Protein AF-A0A1M7PCB3-F1 (afdb_monomer_lite)

pLDDT: mean 77.17, std 15.37, range [37.22, 93.5]

Organism: NCBI:txid1190415

Sequence (161 aa):
MRALRVHEIAFDVKDTSDHDVLEWKLKLPKNIQDEDAQRIGYVFVSLEDGTAELYKVNEWNRKLITDEYPERSEWTLEMGSSRGLNKEAASSLIDTYVAGTDLDDTRQKRFELALENGRKAPDRFNEAGLKNHSMSFKEAKAAVANFYSVNAEQIQIRITG

Radius of gyration: 21.27 Å; chains: 1; bounding box: 47×41×60 Å

Secondary structure (DSSP, 8-state):
-PPPEEEEEE--TT--SS---TTSEEEPPTT--HHHHTTEEEEEEE-TTS-EEEEEEEEEEEEEE-SSSS-EEEEEEEEEEEEEE-HHHHHHHHTT--TTPPPPHHHHHHHHHHHTTSEEPP----HHHHHHS---HHHHHHHHHHHHTS-GGG-------

Structure (mmCIF, N/CA/C/O backbone):
data_AF-A0A1M7PCB3-F1
#
_entry.id   AF-A0A1M7PCB3-F1
#
loop_
_atom_site.group_PDB
_atom_site.id
_atom_site.type_symbol
_atom_site.label_atom_id
_atom_site.label_alt_id
_atom_site.label_comp_id
_atom_site.label_asym_id
_atom_site.label_entity_id
_atom_site.label_seq_id
_atom_site.pdbx_PDB_ins_code
_atom_site.Cartn_x
_atom_site.Cartn_y
_atom_site.Cartn_z
_atom_site.occupancy
_atom_site.B_iso_or_equiv
_atom_site.auth_seq_id
_atom_site.auth_comp_id
_atom_site.auth_asym_id
_atom_site.auth_atom_id
_atom_site.pdbx_PDB_model_num
ATOM 1 N N . MET A 1 1 ? -2.034 -16.925 6.194 1.00 52.09 1 MET A N 1
ATOM 2 C CA . MET A 1 1 ? -1.734 -15.549 5.741 1.00 52.09 1 MET A CA 1
ATOM 3 C C . MET A 1 1 ? -2.988 -14.986 5.100 1.00 52.09 1 MET A C 1
ATOM 5 O O . MET A 1 1 ? -3.696 -15.750 4.457 1.00 52.09 1 MET A O 1
ATOM 9 N N . ARG A 1 2 ? -3.301 -13.705 5.321 1.00 65.25 2 ARG A N 1
ATOM 10 C CA . ARG A 1 2 ? -4.387 -13.016 4.607 1.00 65.25 2 ARG A CA 1
ATOM 11 C C . ARG A 1 2 ? -3.891 -12.706 3.193 1.00 65.25 2 ARG A C 1
ATOM 13 O O . ARG A 1 2 ? -2.760 -12.251 3.059 1.00 65.25 2 ARG A O 1
ATOM 20 N N . ALA A 1 3 ? -4.702 -12.973 2.177 1.00 83.75 3 ALA A N 1
ATOM 21 C CA . ALA A 1 3 ? -4.354 -12.657 0.798 1.00 83.75 3 ALA A CA 1
ATOM 22 C C . ALA A 1 3 ? -4.335 -11.126 0.617 1.00 83.75 3 ALA A C 1
ATOM 24 O O . ALA A 1 3 ? -5.313 -10.456 0.962 1.00 83.75 3 ALA A O 1
ATOM 25 N N . LEU A 1 4 ? -3.195 -10.580 0.183 1.00 87.62 4 LEU A N 1
ATOM 26 C CA . LEU A 1 4 ? -2.969 -9.136 0.049 1.00 87.62 4 LEU A CA 1
ATOM 27 C C . LEU A 1 4 ? -3.182 -8.676 -1.390 1.00 87.62 4 LEU A C 1
ATOM 29 O O . LEU A 1 4 ? -3.016 -9.458 -2.311 1.00 87.62 4 LEU A O 1
ATOM 33 N N . ARG A 1 5 ? -3.480 -7.396 -1.590 1.00 90.12 5 ARG A N 1
ATOM 34 C CA . ARG A 1 5 ? -3.681 -6.754 -2.894 1.00 90.12 5 ARG A CA 1
ATOM 35 C C . ARG A 1 5 ? -2.820 -5.510 -3.038 1.00 90.12 5 ARG A C 1
ATOM 37 O O . ARG A 1 5 ? -2.359 -4.938 -2.046 1.00 90.12 5 ARG A O 1
ATOM 44 N N . VAL A 1 6 ? -2.671 -5.076 -4.283 1.00 84.25 6 VAL A N 1
ATOM 45 C CA . VAL A 1 6 ? -2.083 -3.785 -4.649 1.00 84.25 6 VAL A CA 1
ATOM 46 C C . VAL A 1 6 ? -3.201 -2.835 -5.056 1.00 84.25 6 VAL A C 1
ATOM 48 O O . VAL A 1 6 ? -4.032 -3.172 -5.904 1.00 84.25 6 VAL A O 1
ATOM 51 N N . HIS A 1 7 ? -3.223 -1.652 -4.458 1.00 84.81 7 HIS A N 1
ATOM 52 C CA . HIS A 1 7 ? -4.034 -0.544 -4.941 1.00 84.81 7 HIS A CA 1
ATOM 53 C C . HIS A 1 7 ? -3.197 0.299 -5.898 1.00 84.81 7 HIS A C 1
ATOM 55 O O . HIS A 1 7 ? -2.150 0.812 -5.508 1.00 84.81 7 HIS A O 1
ATOM 61 N N . GLU A 1 8 ? -3.635 0.395 -7.147 1.00 82.06 8 GLU A N 1
ATOM 62 C CA . GLU A 1 8 ? -2.936 1.136 -8.192 1.00 82.06 8 GLU A CA 1
ATOM 63 C C . GLU A 1 8 ? -3.574 2.514 -8.368 1.00 82.06 8 GLU A C 1
ATOM 65 O O . GLU A 1 8 ? -4.791 2.623 -8.526 1.00 82.06 8 GLU A O 1
ATOM 70 N N . ILE A 1 9 ? -2.745 3.554 -8.323 1.00 78.19 9 ILE A N 1
ATOM 71 C CA . ILE A 1 9 ? -3.115 4.934 -8.625 1.00 78.19 9 ILE A CA 1
ATOM 72 C C . ILE A 1 9 ? -2.330 5.323 -9.871 1.00 78.19 9 ILE A C 1
ATOM 74 O O . ILE A 1 9 ? -1.106 5.448 -9.829 1.00 78.19 9 ILE A O 1
ATOM 78 N N . ALA A 1 10 ? -3.040 5.509 -10.977 1.00 70.62 10 ALA A N 1
ATOM 79 C CA . ALA A 1 10 ? -2.482 6.061 -12.199 1.00 70.62 10 ALA A CA 1
ATOM 80 C C . ALA A 1 10 ? -2.903 7.529 -12.296 1.00 70.62 10 ALA A C 1
ATOM 82 O O . ALA A 1 10 ? -4.097 7.828 -12.348 1.00 70.62 10 ALA A O 1
ATOM 83 N N . PHE A 1 11 ? -1.931 8.441 -12.301 1.00 61.34 11 PHE A N 1
ATOM 84 C CA . PHE A 1 11 ? -2.209 9.840 -12.603 1.00 61.34 11 PHE A CA 1
ATOM 85 C C . PHE A 1 11 ? -2.366 9.997 -14.116 1.00 61.34 11 PHE A C 1
ATOM 87 O O . PHE A 1 11 ? -1.411 9.819 -14.866 1.00 61.34 11 PHE A O 1
ATOM 94 N N . ASP A 1 12 ? -3.582 10.325 -14.545 1.00 45.16 12 ASP A N 1
ATOM 95 C CA . ASP A 1 12 ? -3.874 10.837 -15.883 1.00 45.16 12 ASP A CA 1
ATOM 96 C C . ASP A 1 12 ? -4.243 12.325 -15.725 1.00 45.16 12 ASP A C 1
ATOM 98 O O . ASP A 1 12 ? -4.866 12.689 -14.725 1.00 45.16 12 ASP A O 1
ATOM 102 N N . VAL A 1 13 ? -3.846 13.190 -16.670 1.00 43.12 13 VAL A N 1
ATOM 103 C CA . VAL A 1 13 ? -3.725 14.679 -16.597 1.00 43.12 13 VAL A CA 1
ATOM 104 C C . VAL A 1 13 ? -4.983 15.458 -16.120 1.00 43.12 13 VAL A C 1
ATOM 106 O O . VAL A 1 13 ? -4.998 16.688 -16.112 1.00 43.12 13 VAL A O 1
ATOM 109 N N . LYS A 1 14 ? -6.080 14.810 -15.715 1.00 37.94 14 LYS A N 1
ATOM 110 C CA . LYS A 1 14 ? -7.364 15.458 -15.403 1.00 37.94 14 LYS A CA 1
ATOM 111 C C . LYS A 1 14 ? -7.930 15.290 -13.997 1.00 37.94 14 LYS A C 1
ATOM 113 O O . LYS A 1 14 ? -8.962 15.906 -13.750 1.00 37.94 14 LYS A O 1
ATOM 118 N N . ASP A 1 15 ? -7.297 14.555 -13.088 1.00 39.22 15 ASP A N 1
ATOM 119 C CA . ASP A 1 15 ? -7.882 14.361 -11.752 1.00 39.22 15 ASP A CA 1
ATOM 120 C C . ASP A 1 15 ? -6.821 14.375 -10.643 1.00 39.22 15 ASP A C 1
ATOM 122 O O . ASP A 1 15 ? -6.452 13.362 -10.057 1.00 39.22 15 ASP A O 1
ATOM 126 N N . THR A 1 16 ? -6.268 15.559 -10.377 1.00 38.81 16 THR A N 1
ATOM 127 C CA . THR A 1 16 ? -5.288 15.775 -9.301 1.00 38.81 16 THR A CA 1
ATOM 128 C C . THR A 1 16 ? -5.931 16.096 -7.949 1.00 38.81 16 THR A C 1
ATOM 130 O O . THR A 1 16 ? -5.212 16.421 -7.011 1.00 38.81 16 THR A O 1
ATOM 133 N N . SER A 1 17 ? -7.262 16.034 -7.806 1.00 40.31 17 SER A N 1
ATOM 134 C CA . SER A 1 17 ? -7.931 16.657 -6.653 1.00 40.31 17 SER A CA 1
ATOM 135 C C . SER A 1 17 ? -8.193 15.798 -5.411 1.00 40.31 17 SER A C 1
ATOM 137 O O . SER A 1 17 ? -8.680 16.373 -4.449 1.00 40.31 17 SER A O 1
ATOM 139 N N . ASP A 1 18 ? -7.857 14.503 -5.345 1.00 44.22 18 ASP A N 1
ATOM 140 C CA . ASP A 1 18 ? -8.111 13.717 -4.108 1.00 44.22 18 ASP A CA 1
ATOM 141 C C . ASP A 1 18 ? -7.071 12.619 -3.771 1.00 44.22 18 ASP A C 1
ATOM 143 O O . ASP A 1 18 ? -7.229 11.892 -2.786 1.00 44.22 18 ASP A O 1
ATOM 147 N N . HIS A 1 19 ? -5.980 12.491 -4.535 1.00 48.72 19 HIS A N 1
ATOM 148 C CA . HIS A 1 19 ? -4.940 11.466 -4.319 1.00 48.72 19 HIS A CA 1
ATOM 149 C C . HIS A 1 19 ? -3.622 12.054 -3.830 1.00 48.72 19 HIS A C 1
ATOM 151 O O . HIS A 1 19 ? -2.538 11.693 -4.284 1.00 48.72 19 HIS A O 1
ATOM 157 N N . ASP A 1 20 ? -3.717 12.959 -2.867 1.00 51.44 20 ASP A N 1
ATOM 158 C CA . ASP A 1 20 ? -2.548 13.422 -2.148 1.00 51.44 20 ASP A CA 1
ATOM 159 C C . ASP A 1 20 ? -2.096 12.323 -1.176 1.00 51.44 20 ASP A C 1
ATOM 161 O O . ASP A 1 20 ? -2.677 12.139 -0.104 1.00 51.44 20 ASP A O 1
ATOM 165 N N . VAL A 1 21 ? -1.003 11.623 -1.508 1.00 56.25 21 VAL A N 1
ATOM 166 C CA . VAL A 1 21 ? -0.169 10.909 -0.516 1.00 56.25 21 VAL A CA 1
ATOM 167 C C . VAL A 1 21 ? 0.614 11.952 0.296 1.00 56.25 21 VAL A C 1
ATOM 169 O O . VAL A 1 21 ? 1.834 11.906 0.450 1.00 56.25 21 VAL A O 1
ATOM 172 N N . LEU A 1 22 ? -0.094 12.968 0.786 1.00 55.97 22 LEU A N 1
ATOM 173 C CA . LEU A 1 22 ? 0.432 13.940 1.718 1.00 55.97 22 LEU A CA 1
ATOM 174 C C . LEU A 1 22 ? 0.531 13.225 3.063 1.00 55.97 22 LEU A C 1
ATOM 176 O O . LEU A 1 22 ? -0.439 12.685 3.589 1.00 55.97 22 LEU A O 1
ATOM 180 N N . GLU A 1 23 ? 1.745 13.193 3.607 1.00 67.75 23 GLU A N 1
ATOM 181 C CA . GLU A 1 23 ? 2.017 12.673 4.945 1.00 67.75 23 GLU A CA 1
ATOM 182 C C . GLU A 1 23 ? 1.761 11.165 5.120 1.00 67.75 23 GLU A C 1
ATOM 184 O O . GLU A 1 23 ? 1.095 10.769 6.071 1.00 67.75 23 GLU A O 1
ATOM 189 N N . TRP A 1 24 ? 2.309 10.280 4.279 1.00 82.19 24 TRP A N 1
ATOM 190 C CA . TRP A 1 24 ? 2.281 8.820 4.544 1.00 82.19 24 TRP A CA 1
ATOM 191 C C . TRP A 1 24 ? 0.873 8.260 4.813 1.00 82.19 24 TRP A C 1
ATOM 193 O O . TRP A 1 24 ? 0.704 7.275 5.535 1.00 82.19 24 TRP A O 1
ATOM 203 N N . LYS A 1 25 ? -0.148 8.930 4.286 1.00 85.81 25 LYS A N 1
ATOM 204 C CA . LYS A 1 25 ? -1.555 8.590 4.428 1.00 85.81 25 LYS A CA 1
ATOM 205 C C . LYS A 1 25 ? -2.184 8.667 3.051 1.00 85.81 25 LYS A C 1
ATOM 207 O O . LYS A 1 25 ? -1.864 9.559 2.277 1.00 85.81 25 LYS A O 1
ATOM 212 N N . LEU A 1 26 ? -3.071 7.729 2.759 1.00 85.56 26 LEU A N 1
ATOM 213 C CA . LEU A 1 26 ? -3.850 7.732 1.531 1.00 85.56 26 LEU A CA 1
ATOM 214 C C . LEU A 1 26 ? -5.313 7.513 1.878 1.00 85.56 26 LEU A C 1
ATOM 216 O O . LEU A 1 26 ? -5.672 6.476 2.438 1.00 85.56 26 LEU A O 1
ATOM 220 N N . LYS A 1 27 ? -6.162 8.470 1.510 1.00 85.62 27 LYS A N 1
ATOM 221 C CA . LYS A 1 27 ? -7.608 8.288 1.562 1.00 85.62 27 LYS A CA 1
ATOM 222 C C . LYS A 1 27 ? -8.051 7.476 0.348 1.00 85.62 27 LYS A C 1
ATOM 224 O O . LYS A 1 27 ? -7.729 7.816 -0.786 1.00 85.62 27 LYS A O 1
ATOM 229 N N . LEU A 1 28 ? -8.778 6.393 0.592 1.00 83.94 28 LEU A N 1
ATOM 230 C CA . LEU A 1 28 ? -9.309 5.554 -0.472 1.00 83.94 28 LEU A CA 1
ATOM 231 C C . LEU A 1 28 ? -10.578 6.162 -1.091 1.00 83.94 28 LEU A C 1
ATOM 233 O O . LEU A 1 28 ? -11.359 6.809 -0.383 1.00 83.94 28 LEU A O 1
ATOM 237 N N . PRO A 1 29 ? -10.831 5.905 -2.388 1.00 80.12 29 PRO A N 1
ATOM 238 C CA . PRO A 1 29 ? -12.092 6.240 -3.037 1.00 80.12 29 PRO A CA 1
ATOM 239 C C . PRO A 1 29 ? -13.317 5.705 -2.284 1.00 80.12 29 PRO A C 1
ATOM 241 O O . PRO A 1 29 ? -13.319 4.588 -1.761 1.00 80.12 29 PRO A O 1
ATOM 244 N N . LYS A 1 30 ? -14.406 6.485 -2.290 1.00 73.38 30 LYS A N 1
ATOM 245 C CA . LYS A 1 30 ? -15.648 6.204 -1.538 1.00 73.38 30 LYS A CA 1
ATOM 246 C C . LYS A 1 30 ? -16.377 4.913 -1.950 1.00 73.38 30 LYS A C 1
ATOM 248 O O . LYS A 1 30 ? -17.318 4.511 -1.275 1.00 73.38 30 LYS A O 1
ATOM 253 N N . ASN A 1 31 ? -16.006 4.302 -3.071 1.00 75.56 31 ASN A N 1
ATOM 254 C CA . ASN A 1 31 ? -16.640 3.104 -3.625 1.00 75.56 31 ASN A CA 1
ATOM 255 C C . ASN A 1 31 ? -15.921 1.793 -3.262 1.00 75.56 31 ASN A C 1
ATOM 257 O O . ASN A 1 31 ? -16.412 0.727 -3.635 1.00 75.56 31 ASN A O 1
ATOM 261 N N . ILE A 1 32 ? -14.784 1.845 -2.560 1.00 77.44 32 ILE A N 1
ATOM 262 C CA . ILE A 1 32 ? -14.073 0.633 -2.139 1.00 77.44 32 ILE A CA 1
ATOM 263 C C . ILE A 1 32 ? -14.840 -0.055 -1.003 1.00 77.44 32 ILE A C 1
ATOM 265 O O . ILE A 1 32 ? -15.197 0.570 -0.005 1.00 77.44 32 ILE A O 1
ATOM 269 N N . GLN A 1 33 ? -15.080 -1.359 -1.159 1.00 76.94 33 GLN A N 1
ATOM 270 C CA . GLN A 1 33 ? -15.736 -2.192 -0.151 1.00 76.94 33 GLN A CA 1
ATOM 271 C C . GLN A 1 33 ? -14.817 -2.434 1.054 1.00 76.94 33 GLN A C 1
ATOM 273 O O . GLN A 1 33 ? -13.600 -2.544 0.901 1.00 76.94 33 GLN A O 1
ATOM 278 N N . ASP A 1 34 ? -15.395 -2.597 2.247 1.00 78.00 34 ASP A N 1
ATOM 279 C CA . ASP A 1 34 ? -14.639 -2.798 3.495 1.00 78.00 34 ASP A CA 1
ATOM 280 C C . ASP A 1 34 ? -13.656 -3.979 3.418 1.00 78.00 34 ASP A C 1
ATOM 282 O O . ASP A 1 34 ? -12.509 -3.877 3.861 1.00 78.00 34 ASP A O 1
ATOM 286 N N . GLU A 1 35 ? -14.085 -5.106 2.840 1.00 79.62 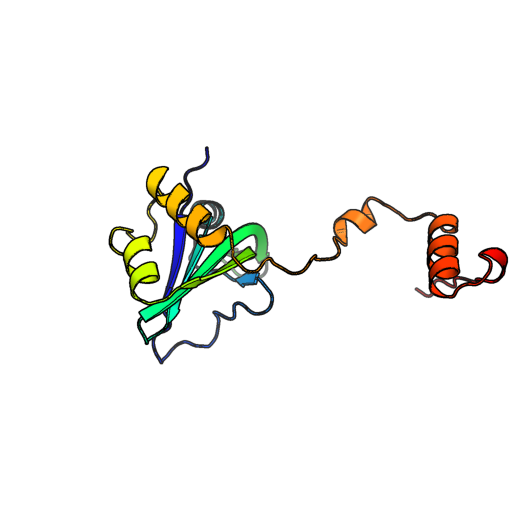35 GLU A N 1
ATOM 287 C CA . GLU A 1 35 ? -13.218 -6.277 2.679 1.00 79.62 35 GLU A CA 1
ATOM 288 C C . GLU A 1 35 ? -12.052 -6.020 1.730 1.00 79.62 35 GLU A C 1
ATOM 290 O O . GLU A 1 35 ? -10.950 -6.512 1.977 1.00 79.62 35 GLU A O 1
ATOM 295 N N . ASP A 1 36 ? -12.290 -5.265 0.660 1.00 82.88 36 ASP A N 1
ATOM 296 C CA . ASP A 1 36 ? -11.276 -4.952 -0.337 1.00 82.88 36 ASP A CA 1
ATOM 297 C C . ASP A 1 36 ? -10.253 -3.975 0.241 1.00 82.88 36 ASP A C 1
ATOM 299 O O . ASP A 1 36 ? -9.052 -4.216 0.118 1.00 82.88 36 ASP A O 1
ATOM 303 N N . ALA A 1 37 ? -10.713 -2.941 0.955 1.00 83.31 37 ALA A N 1
ATOM 304 C CA . ALA A 1 37 ? -9.856 -1.955 1.610 1.00 83.31 37 ALA A CA 1
ATOM 305 C C . ALA A 1 37 ? -8.829 -2.624 2.534 1.00 83.31 37 ALA A C 1
ATOM 307 O O . ALA A 1 37 ? -7.633 -2.351 2.457 1.00 83.31 37 ALA A O 1
ATOM 308 N N . GLN A 1 38 ? -9.284 -3.564 3.364 1.00 86.25 38 GLN A N 1
ATOM 309 C CA . GLN A 1 38 ? -8.432 -4.271 4.319 1.00 86.25 38 GLN A CA 1
ATOM 310 C C . GLN A 1 38 ? -7.501 -5.323 3.694 1.00 86.25 38 GLN A C 1
ATOM 312 O O . GLN A 1 38 ? -6.650 -5.884 4.388 1.00 86.25 38 GLN A O 1
ATOM 317 N N . ARG A 1 39 ? -7.687 -5.663 2.414 1.00 88.50 39 ARG A N 1
ATOM 318 C CA . ARG A 1 39 ? -6.766 -6.542 1.680 1.00 88.50 39 ARG A CA 1
ATOM 319 C C . ARG A 1 39 ? -5.650 -5.752 1.008 1.00 88.50 39 ARG A C 1
ATOM 321 O O . ARG A 1 39 ? -4.650 -6.356 0.641 1.00 88.50 39 ARG A O 1
ATOM 328 N N . ILE A 1 40 ? -5.773 -4.433 0.860 1.00 90.19 40 ILE A N 1
ATOM 329 C CA . ILE A 1 40 ? -4.721 -3.601 0.267 1.00 90.19 40 ILE A CA 1
ATOM 330 C C . ILE A 1 40 ? -3.509 -3.592 1.202 1.00 90.19 40 ILE A C 1
ATOM 332 O O . ILE A 1 40 ? -3.550 -2.989 2.270 1.00 90.19 40 ILE A O 1
ATOM 336 N N . GLY A 1 41 ? -2.440 -4.277 0.792 1.00 92.00 41 GLY A N 1
ATOM 337 C CA . GLY A 1 41 ? -1.163 -4.330 1.510 1.00 92.00 41 GLY A CA 1
ATOM 338 C C . GLY A 1 41 ? -0.090 -3.430 0.898 1.00 92.00 41 GLY A C 1
ATOM 339 O O . GLY A 1 41 ? 0.878 -3.076 1.568 1.00 92.00 41 GLY A O 1
ATOM 340 N N . TYR A 1 42 ? -0.271 -3.036 -0.363 1.00 93.00 42 TYR A N 1
ATOM 341 C CA . TYR A 1 42 ? 0.655 -2.172 -1.085 1.00 93.00 42 TYR A CA 1
ATOM 342 C C . TYR A 1 42 ? -0.113 -1.137 -1.900 1.00 93.00 42 TYR A C 1
ATOM 344 O O . TYR A 1 42 ? -1.198 -1.424 -2.409 1.00 93.00 42 TYR A O 1
ATOM 352 N N . VAL A 1 43 ? 0.472 0.046 -2.055 1.00 91.50 43 VAL A N 1
ATOM 353 C CA . VAL A 1 43 ? -0.012 1.073 -2.981 1.00 91.50 43 VAL A CA 1
ATOM 354 C C . VAL A 1 43 ? 1.051 1.298 -4.040 1.00 91.50 43 VAL A C 1
ATOM 356 O O . VAL A 1 43 ? 2.226 1.447 -3.716 1.00 91.50 43 VAL A O 1
ATOM 359 N N . PHE A 1 44 ? 0.642 1.298 -5.300 1.00 90.81 44 PHE A N 1
ATOM 360 C CA . PHE A 1 44 ? 1.512 1.517 -6.442 1.00 90.81 44 PHE A CA 1
ATOM 361 C C . PHE A 1 44 ? 1.052 2.770 -7.175 1.00 90.81 44 PHE A C 1
ATOM 363 O O . PHE A 1 44 ? -0.071 2.821 -7.667 1.00 90.81 44 PHE A O 1
ATOM 370 N N . VAL A 1 45 ? 1.899 3.790 -7.194 1.00 89.19 45 VAL A N 1
ATOM 371 C CA . VAL A 1 45 ? 1.592 5.095 -7.775 1.00 89.19 45 VAL A CA 1
ATOM 372 C C . VAL A 1 45 ? 2.396 5.250 -9.055 1.00 89.19 45 VAL A C 1
ATOM 374 O O . VAL A 1 45 ? 3.612 5.412 -8.992 1.00 89.19 45 VAL A O 1
ATOM 377 N N . SER A 1 46 ? 1.742 5.179 -10.207 1.00 87.50 46 SER A N 1
ATOM 378 C CA . SER A 1 46 ? 2.388 5.302 -11.515 1.00 87.50 46 SER A CA 1
ATOM 379 C C . SER A 1 46 ? 2.405 6.749 -11.998 1.00 87.50 46 SER A C 1
ATOM 381 O O . SER A 1 46 ? 1.394 7.449 -11.928 1.00 87.50 46 SER A O 1
ATOM 383 N N . LEU A 1 47 ? 3.557 7.176 -12.518 1.00 84.56 47 LEU A N 1
ATOM 384 C CA . LEU A 1 47 ? 3.774 8.479 -13.142 1.00 84.56 47 LEU A CA 1
ATOM 385 C C . LEU A 1 47 ? 3.772 8.352 -14.674 1.00 84.56 47 LEU A C 1
ATOM 387 O O . LEU A 1 47 ? 4.026 7.282 -15.228 1.00 84.56 47 LEU A O 1
ATOM 391 N N . 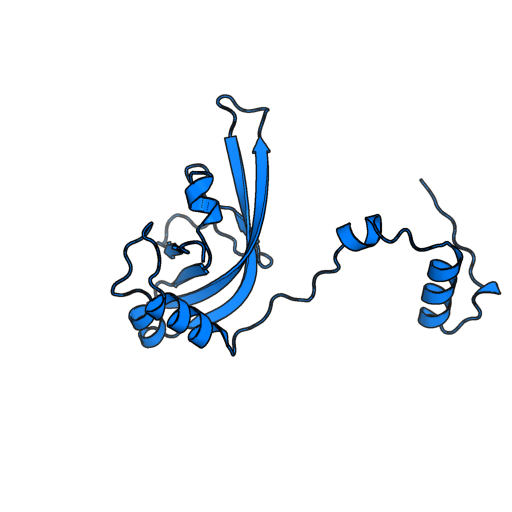GLU A 1 48 ? 3.515 9.460 -15.372 1.00 81.38 48 GLU A N 1
ATOM 392 C CA . GLU A 1 48 ? 3.386 9.493 -16.840 1.00 81.38 48 GLU A CA 1
ATOM 393 C C . GLU A 1 48 ? 4.650 9.062 -17.595 1.00 81.38 48 GLU A C 1
ATOM 395 O O . GLU A 1 48 ? 4.571 8.492 -18.684 1.00 81.38 48 GLU A O 1
ATOM 400 N N . ASP A 1 49 ? 5.833 9.297 -17.025 1.00 83.88 49 ASP A N 1
ATOM 401 C CA . ASP A 1 49 ? 7.110 8.880 -17.617 1.00 83.88 49 ASP A CA 1
ATOM 402 C C . ASP A 1 49 ? 7.361 7.359 -17.500 1.00 83.88 49 ASP A C 1
ATOM 404 O O . ASP A 1 49 ? 8.349 6.828 -18.022 1.00 83.88 49 ASP A O 1
ATOM 408 N N . GLY A 1 50 ? 6.434 6.643 -16.858 1.00 83.88 50 GLY A N 1
ATOM 409 C CA . GLY A 1 50 ? 6.487 5.214 -16.591 1.00 83.88 50 GLY A CA 1
ATOM 410 C C . GLY A 1 50 ? 7.264 4.854 -15.327 1.00 83.88 50 GLY A C 1
ATOM 411 O O . GLY A 1 50 ? 7.375 3.668 -15.021 1.00 83.88 50 GLY A O 1
ATOM 412 N N . THR A 1 51 ? 7.811 5.829 -14.596 1.00 88.81 51 THR A N 1
ATOM 413 C CA . THR A 1 51 ? 8.315 5.596 -13.239 1.00 88.81 51 THR A CA 1
ATOM 414 C C . THR A 1 51 ? 7.153 5.402 -12.269 1.00 88.81 51 THR A C 1
ATOM 416 O O . THR A 1 51 ? 5.990 5.656 -12.591 1.00 88.81 51 THR A O 1
ATOM 419 N N . ALA A 1 52 ? 7.448 4.889 -11.080 1.00 90.88 52 ALA A N 1
ATOM 420 C CA . ALA A 1 52 ? 6.421 4.666 -10.077 1.00 90.88 52 ALA A CA 1
ATOM 421 C C . ALA A 1 52 ? 6.961 4.848 -8.665 1.00 90.88 52 ALA A C 1
ATOM 423 O O . ALA A 1 52 ? 8.167 4.785 -8.429 1.00 90.88 52 ALA A O 1
ATOM 424 N N . GLU A 1 53 ? 6.062 4.998 -7.706 1.00 90.62 53 GLU A N 1
ATOM 425 C CA . GLU A 1 53 ? 6.377 4.871 -6.296 1.00 90.62 53 GLU A CA 1
ATOM 426 C C . GLU A 1 53 ? 5.574 3.733 -5.675 1.00 90.62 53 GLU A C 1
ATOM 428 O O . GLU A 1 53 ? 4.347 3.676 -5.757 1.00 90.62 53 GLU A O 1
ATOM 433 N N . LEU A 1 54 ? 6.293 2.800 -5.058 1.00 92.69 54 LEU A N 1
ATOM 434 C CA . LEU A 1 54 ? 5.709 1.689 -4.329 1.00 92.69 54 LEU A CA 1
ATOM 435 C C . LEU A 1 54 ? 5.686 2.021 -2.843 1.00 92.69 54 LEU A C 1
ATOM 437 O O . LEU A 1 54 ? 6.723 2.362 -2.282 1.00 92.69 54 LEU A O 1
ATOM 441 N N . TYR A 1 55 ? 4.541 1.823 -2.203 1.00 92.31 55 TYR A N 1
ATOM 442 C CA . TYR A 1 55 ? 4.342 1.984 -0.771 1.00 92.31 55 TYR A CA 1
ATOM 443 C C . TYR A 1 55 ? 3.870 0.681 -0.126 1.00 92.31 55 TYR A C 1
ATOM 445 O O . TYR A 1 55 ? 3.065 -0.057 -0.699 1.00 92.31 55 TYR A O 1
ATOM 453 N N . LYS A 1 56 ? 4.323 0.422 1.103 1.00 93.00 56 LYS A N 1
ATOM 454 C CA . LYS A 1 56 ? 3.776 -0.621 1.978 1.00 93.00 56 LYS A CA 1
ATOM 455 C C . LYS A 1 56 ? 2.743 -0.030 2.919 1.00 93.00 56 LYS A C 1
ATOM 457 O O . LYS A 1 56 ? 3.048 0.932 3.622 1.00 93.00 56 LYS A O 1
ATOM 462 N N . VAL A 1 57 ? 1.575 -0.653 2.998 1.00 91.31 57 VAL A N 1
ATOM 463 C CA . VAL A 1 57 ? 0.553 -0.312 3.991 1.00 91.31 57 VAL A CA 1
ATOM 464 C C . VAL A 1 57 ? 0.930 -0.946 5.328 1.00 91.31 57 VAL A C 1
ATOM 466 O O . VAL A 1 57 ? 1.240 -2.135 5.398 1.00 91.31 57 VAL A O 1
ATOM 469 N N . ASN A 1 58 ? 0.923 -0.142 6.386 1.00 88.81 58 ASN A N 1
ATOM 470 C CA . ASN A 1 58 ? 1.152 -0.582 7.757 1.00 88.81 58 ASN A CA 1
ATOM 471 C C . ASN A 1 58 ? -0.169 -0.756 8.514 1.00 88.81 58 ASN A C 1
ATOM 473 O O . ASN A 1 58 ? -0.361 -1.759 9.196 1.00 88.81 58 ASN A O 1
ATOM 477 N N . GLU A 1 59 ? -1.084 0.207 8.374 1.00 87.44 59 GLU A N 1
ATOM 478 C CA . GLU A 1 59 ? -2.351 0.226 9.110 1.00 87.44 59 GLU A CA 1
ATOM 479 C C . GLU A 1 59 ? -3.523 0.712 8.249 1.00 87.44 59 GLU A C 1
ATOM 481 O O . GLU A 1 59 ? -3.351 1.454 7.277 1.00 87.44 59 GLU A O 1
ATOM 486 N N . TRP A 1 60 ? -4.731 0.303 8.648 1.00 87.06 60 TRP A N 1
ATOM 487 C CA . TRP A 1 60 ? -5.999 0.714 8.049 1.00 87.06 60 TRP A CA 1
ATOM 488 C C . TRP A 1 60 ? -6.841 1.444 9.090 1.00 87.06 60 TRP A C 1
ATOM 490 O O . TRP A 1 60 ? -7.178 0.877 10.129 1.00 87.06 60 TRP A O 1
ATOM 500 N N . ASN A 1 61 ? -7.249 2.669 8.778 1.00 86.44 61 ASN A N 1
ATOM 501 C CA . ASN A 1 61 ? -8.147 3.462 9.604 1.00 86.44 61 ASN A CA 1
ATOM 502 C C . ASN A 1 61 ? -9.507 3.598 8.923 1.00 86.44 61 ASN A C 1
ATOM 504 O O . ASN A 1 61 ? -9.592 4.044 7.780 1.00 86.44 61 ASN A O 1
ATOM 508 N N . ARG A 1 62 ? -10.574 3.241 9.643 1.00 85.50 62 ARG A N 1
ATOM 509 C CA . ARG A 1 62 ? -11.960 3.389 9.189 1.00 85.50 62 ARG A CA 1
ATOM 510 C C . ARG A 1 62 ? -12.646 4.503 9.960 1.00 85.50 62 ARG A C 1
ATOM 512 O O . ARG A 1 62 ? -12.667 4.479 11.189 1.00 85.50 62 ARG A O 1
ATOM 519 N N . LYS A 1 63 ? -13.293 5.417 9.245 1.00 82.94 63 LYS A N 1
ATOM 520 C CA . LYS A 1 63 ? -14.223 6.394 9.809 1.00 82.94 63 LYS A CA 1
ATOM 521 C C . LYS A 1 63 ? -15.620 6.137 9.252 1.00 82.94 63 LYS A C 1
ATOM 523 O O . LYS A 1 63 ? -15.808 6.116 8.040 1.00 82.94 63 LYS A O 1
ATOM 528 N N . LEU A 1 64 ? -16.595 5.941 10.135 1.00 80.38 64 LEU A N 1
ATOM 529 C CA . LEU A 1 64 ? -18.004 5.862 9.751 1.00 80.38 64 LEU A CA 1
ATOM 530 C C . LEU A 1 64 ? -18.562 7.280 9.596 1.00 80.38 64 LEU A C 1
ATOM 532 O O . LEU A 1 64 ? -18.394 8.109 10.489 1.00 80.38 64 LEU A O 1
ATOM 536 N N . ILE A 1 65 ? -19.208 7.551 8.465 1.00 79.12 65 ILE A N 1
ATOM 537 C CA . ILE A 1 65 ? -19.962 8.777 8.214 1.00 79.12 65 ILE A CA 1
ATOM 538 C C . ILE A 1 65 ? -21.440 8.439 8.365 1.00 79.12 65 ILE A C 1
ATOM 540 O O . ILE A 1 65 ? -22.041 7.822 7.486 1.00 79.12 65 ILE A O 1
ATOM 544 N N . THR A 1 66 ? -21.994 8.835 9.507 1.00 75.19 66 THR A N 1
ATOM 545 C CA . THR A 1 66 ? -23.393 8.602 9.898 1.00 75.19 66 THR A CA 1
ATOM 546 C C . THR A 1 66 ? -24.339 9.709 9.439 1.00 75.19 66 THR A C 1
ATOM 548 O O . THR A 1 66 ? -25.551 9.537 9.489 1.00 75.19 66 THR A O 1
ATOM 551 N N . ASP A 1 67 ? -23.792 10.841 8.990 1.00 73.94 67 ASP A N 1
ATOM 552 C CA . ASP A 1 67 ? -24.570 12.034 8.636 1.00 73.94 67 ASP A CA 1
ATOM 553 C C . ASP A 1 67 ? -25.012 12.043 7.155 1.00 73.94 67 ASP A C 1
ATOM 555 O O . ASP A 1 67 ? -25.786 12.904 6.740 1.00 73.94 67 ASP A O 1
ATOM 559 N N . GLU A 1 68 ? -24.550 11.077 6.349 1.00 68.38 68 GLU A N 1
ATOM 560 C CA . GLU A 1 68 ? -24.962 10.868 4.954 1.00 68.38 68 GLU A CA 1
ATOM 561 C C . GLU A 1 68 ? -25.822 9.597 4.839 1.00 68.38 68 GLU A C 1
ATOM 563 O O . GLU A 1 68 ? -25.502 8.579 5.449 1.00 68.38 68 GLU A O 1
ATOM 568 N N . TYR A 1 69 ? -26.895 9.634 4.033 1.00 57.03 69 TYR A N 1
ATOM 569 C CA . TYR A 1 69 ? -27.674 8.440 3.679 1.00 57.03 69 TYR A CA 1
ATOM 570 C C . TYR A 1 69 ? -27.425 8.042 2.213 1.00 57.03 69 TYR A C 1
ATOM 572 O O . TYR A 1 69 ? -27.615 8.876 1.321 1.00 57.03 69 TYR A O 1
ATOM 580 N N . PRO A 1 70 ? -27.059 6.780 1.921 1.00 69.06 70 PRO A N 1
ATOM 581 C CA . PRO A 1 70 ? -26.773 5.705 2.878 1.00 69.06 70 PRO A CA 1
ATOM 582 C C . PRO A 1 70 ? -25.499 5.981 3.690 1.00 69.06 70 PRO A C 1
ATOM 584 O O . PRO A 1 70 ? -24.613 6.679 3.197 1.00 69.06 70 PRO A O 1
ATOM 587 N N . GLU A 1 71 ? -25.413 5.406 4.896 1.00 71.12 71 GLU A N 1
ATOM 588 C CA . GLU A 1 71 ? -24.202 5.458 5.728 1.00 71.12 71 GLU A CA 1
ATOM 589 C C . GLU A 1 71 ? -22.992 4.975 4.923 1.00 71.12 71 GLU A C 1
ATOM 591 O O . GLU A 1 71 ? -23.067 3.990 4.178 1.00 71.12 71 GLU A O 1
ATOM 596 N N . ARG A 1 72 ? -21.862 5.671 5.061 1.00 74.00 72 ARG A N 1
ATOM 597 C CA . ARG A 1 72 ? -20.645 5.387 4.289 1.00 74.00 72 ARG A CA 1
ATOM 598 C C . ARG A 1 72 ? -19.443 5.219 5.196 1.00 74.00 72 ARG A C 1
ATOM 600 O O . ARG A 1 72 ? -19.369 5.784 6.282 1.00 74.00 72 ARG A O 1
ATOM 607 N N . SER A 1 73 ? -18.483 4.427 4.731 1.00 75.56 73 SER A N 1
ATOM 608 C CA . SER A 1 73 ? -17.183 4.277 5.382 1.00 75.56 73 SER A CA 1
ATOM 609 C C . SER A 1 73 ? -16.128 5.014 4.577 1.00 75.56 73 SER A C 1
ATOM 611 O O . SER A 1 73 ? -16.020 4.824 3.370 1.00 75.56 73 SER A O 1
ATOM 613 N N . GLU A 1 74 ? -15.342 5.839 5.254 1.00 83.31 74 GLU A N 1
ATOM 614 C CA . GLU A 1 74 ? -14.108 6.380 4.708 1.00 83.31 74 GLU A CA 1
ATOM 615 C C . GLU A 1 74 ? -12.934 5.569 5.234 1.00 83.31 74 GLU A C 1
ATOM 617 O O . GLU A 1 74 ? -12.810 5.330 6.439 1.00 83.31 74 GLU A O 1
ATOM 622 N N . TRP A 1 75 ? -12.071 5.159 4.313 1.00 83.81 75 TRP A N 1
ATOM 623 C CA . TRP A 1 75 ? -10.873 4.399 4.616 1.00 83.81 75 TRP A CA 1
ATOM 624 C C . TRP A 1 75 ? -9.640 5.254 4.365 1.00 83.81 75 TRP A C 1
ATOM 626 O O . TRP A 1 75 ? -9.494 5.852 3.299 1.00 83.81 75 TRP A O 1
ATOM 636 N N . THR A 1 76 ? -8.740 5.264 5.341 1.00 88.00 76 THR A N 1
ATOM 637 C CA . THR A 1 76 ? -7.418 5.872 5.229 1.00 88.00 76 THR A CA 1
ATOM 638 C C . THR A 1 76 ? -6.371 4.798 5.474 1.00 88.00 76 THR A C 1
ATOM 640 O O . THR A 1 76 ? -6.369 4.148 6.518 1.00 88.00 76 THR A O 1
ATOM 643 N N . LEU A 1 77 ? -5.481 4.613 4.509 1.00 88.19 77 LEU A N 1
ATOM 644 C CA . LEU A 1 77 ? -4.325 3.736 4.613 1.00 88.19 77 LEU A CA 1
ATOM 645 C C . LEU A 1 77 ? -3.147 4.516 5.188 1.00 88.19 77 LEU A C 1
ATOM 647 O O . LEU A 1 77 ? -2.867 5.620 4.723 1.00 88.19 77 LEU A O 1
ATOM 651 N N . GLU A 1 78 ? -2.439 3.943 6.157 1.00 89.31 78 GLU A N 1
ATOM 652 C CA . GLU A 1 78 ? -1.172 4.488 6.646 1.00 89.31 78 GLU A CA 1
ATOM 653 C C . GLU A 1 78 ? 0.002 3.729 6.039 1.00 89.31 78 GLU A C 1
ATOM 655 O O . GLU A 1 78 ? 0.089 2.504 6.144 1.00 89.31 78 GLU A O 1
ATOM 660 N N . MET A 1 79 ? 0.915 4.459 5.405 1.00 89.06 79 MET A N 1
ATOM 661 C CA . MET A 1 79 ? 2.081 3.900 4.729 1.00 89.06 79 MET A CA 1
ATOM 662 C C . MET A 1 79 ? 3.256 3.776 5.699 1.00 89.06 79 MET A C 1
ATOM 664 O O . MET A 1 79 ? 3.547 4.706 6.446 1.00 89.06 79 MET A O 1
ATOM 668 N N . GLY A 1 80 ? 3.956 2.642 5.667 1.00 88.38 80 GLY A N 1
ATOM 669 C CA . GLY A 1 80 ? 5.115 2.365 6.526 1.00 88.38 80 GLY A CA 1
ATOM 670 C C . GLY A 1 80 ? 6.467 2.504 5.824 1.00 88.38 80 GLY A C 1
ATOM 671 O O . GLY A 1 80 ? 7.467 2.863 6.449 1.00 88.38 80 GLY A O 1
ATOM 672 N N . SER A 1 81 ? 6.519 2.235 4.523 1.00 90.69 81 SER A N 1
ATOM 673 C CA . SER A 1 81 ? 7.722 2.413 3.710 1.00 90.69 81 SER A CA 1
ATOM 674 C C . SER A 1 81 ? 7.364 2.746 2.270 1.00 90.69 81 SER A C 1
ATOM 676 O O . SER A 1 81 ? 6.288 2.375 1.805 1.00 90.69 81 SER A O 1
ATOM 678 N N . SER A 1 82 ? 8.260 3.447 1.575 1.00 92.06 82 SER A N 1
ATOM 679 C CA . SER A 1 82 ? 8.131 3.754 0.155 1.00 92.06 82 SER A CA 1
ATOM 680 C C . SER A 1 82 ? 9.439 3.553 -0.605 1.00 92.06 82 SER A C 1
ATOM 682 O O . SER A 1 82 ? 10.534 3.624 -0.040 1.00 92.06 82 SER A O 1
ATOM 684 N N . ARG A 1 83 ? 9.354 3.305 -1.909 1.00 92.00 83 ARG A N 1
ATOM 685 C CA . ARG A 1 83 ? 10.508 3.327 -2.807 1.00 92.00 83 ARG A CA 1
ATOM 686 C C . ARG A 1 83 ? 10.102 3.825 -4.186 1.00 92.00 83 ARG A C 1
ATOM 688 O O . ARG A 1 83 ? 9.180 3.288 -4.791 1.00 92.00 83 ARG A O 1
ATOM 695 N N . GLY A 1 84 ? 10.869 4.785 -4.700 1.00 89.88 84 GLY A N 1
ATOM 696 C CA . GLY A 1 84 ? 10.820 5.175 -6.105 1.00 89.88 84 GLY A CA 1
ATOM 697 C C . GLY A 1 84 ? 11.402 4.082 -7.004 1.00 89.88 84 GLY A C 1
ATOM 698 O O . GLY A 1 84 ? 12.474 3.532 -6.732 1.00 89.88 84 GLY A O 1
ATOM 699 N N . LEU A 1 85 ? 10.687 3.773 -8.073 1.00 92.12 85 LEU A N 1
ATOM 700 C CA . LEU A 1 85 ? 10.981 2.736 -9.045 1.00 92.12 85 LEU A CA 1
ATOM 701 C C . LEU A 1 85 ? 11.197 3.381 -10.411 1.00 92.12 85 LEU A C 1
ATOM 703 O O . LEU A 1 85 ? 10.415 4.226 -10.844 1.00 92.12 85 LEU A O 1
ATOM 707 N N . ASN A 1 86 ? 12.245 2.952 -11.109 1.00 92.88 86 ASN A N 1
ATOM 708 C CA . ASN A 1 86 ? 12.389 3.275 -12.523 1.00 92.88 86 ASN A CA 1
ATOM 709 C C . ASN A 1 86 ? 11.383 2.471 -13.361 1.00 92.88 86 ASN A C 1
ATOM 711 O O . ASN A 1 86 ? 10.740 1.540 -12.870 1.00 92.88 86 ASN A O 1
ATOM 715 N N . LYS A 1 87 ? 11.274 2.817 -14.642 1.00 92.38 87 LYS A N 1
ATOM 716 C CA . LYS A 1 87 ? 10.299 2.229 -15.560 1.00 92.38 87 LYS A CA 1
ATOM 717 C C . LYS A 1 87 ? 10.402 0.711 -15.681 1.00 92.38 87 LYS A C 1
ATOM 719 O O . LYS A 1 87 ? 9.380 0.024 -15.690 1.00 92.38 87 LYS A O 1
ATOM 724 N N . GLU A 1 88 ? 11.617 0.170 -15.745 1.00 92.00 88 GLU A N 1
ATOM 725 C CA . GLU A 1 88 ? 11.828 -1.274 -15.859 1.00 92.00 88 GLU A CA 1
ATOM 726 C C . GLU A 1 88 ? 11.393 -2.010 -14.586 1.00 92.00 88 GLU A C 1
ATOM 728 O O . GLU A 1 88 ? 10.712 -3.034 -14.665 1.00 92.00 88 GLU A O 1
ATOM 733 N N . ALA A 1 89 ? 11.747 -1.485 -13.407 1.00 90.81 89 ALA A N 1
ATOM 734 C CA . ALA A 1 89 ? 11.353 -2.075 -12.131 1.00 90.81 89 ALA A CA 1
ATOM 735 C C . ALA A 1 89 ? 9.843 -1.957 -11.889 1.00 90.81 89 ALA A C 1
ATOM 737 O O . ALA A 1 89 ? 9.229 -2.919 -11.429 1.00 90.81 89 ALA A O 1
ATOM 738 N N . ALA A 1 90 ? 9.251 -0.810 -12.233 1.00 91.25 90 ALA A N 1
ATOM 739 C CA . ALA A 1 90 ? 7.817 -0.572 -12.148 1.00 91.25 90 ALA A CA 1
ATOM 740 C C . ALA A 1 90 ? 7.041 -1.581 -13.008 1.00 91.25 90 ALA A C 1
ATOM 742 O O . ALA A 1 90 ? 6.187 -2.305 -12.497 1.00 91.25 90 ALA A O 1
ATOM 743 N N . SER A 1 91 ? 7.421 -1.707 -14.283 1.00 90.31 91 SER A N 1
ATOM 744 C CA . SER A 1 91 ? 6.801 -2.658 -15.211 1.00 90.31 91 SER A CA 1
ATOM 745 C C . SER A 1 91 ? 6.953 -4.097 -14.709 1.00 90.31 91 SER A C 1
ATOM 747 O O . SER A 1 91 ? 5.972 -4.818 -14.594 1.00 90.31 91 SER A O 1
ATOM 749 N N . SER A 1 92 ? 8.156 -4.510 -14.299 1.00 90.19 92 SER A N 1
ATOM 750 C CA . SER A 1 92 ? 8.422 -5.874 -13.805 1.00 90.19 92 SER A CA 1
ATOM 751 C C . SER A 1 92 ? 7.573 -6.282 -12.587 1.00 90.19 92 SER A C 1
ATOM 753 O O . SER A 1 92 ? 7.273 -7.467 -12.397 1.00 90.19 92 SER A O 1
ATOM 755 N N . LEU A 1 93 ? 7.176 -5.317 -11.752 1.00 89.62 93 LEU A N 1
ATOM 756 C CA . LEU A 1 93 ? 6.344 -5.572 -10.577 1.00 89.62 93 LEU A CA 1
ATOM 757 C C . LEU A 1 93 ? 4.854 -5.713 -10.913 1.00 89.62 93 LEU A C 1
ATOM 759 O O . LEU A 1 93 ? 4.181 -6.512 -10.257 1.00 89.62 93 LEU A O 1
ATOM 763 N N . ILE A 1 94 ? 4.357 -4.984 -11.919 1.00 88.19 94 ILE A N 1
ATOM 764 C CA . ILE A 1 94 ? 2.915 -4.846 -12.178 1.00 88.19 94 ILE A CA 1
ATOM 765 C C . ILE A 1 94 ? 2.430 -5.472 -13.498 1.00 88.19 94 ILE A C 1
ATOM 767 O O . ILE A 1 94 ? 1.246 -5.751 -13.613 1.00 88.19 94 ILE A O 1
ATOM 771 N N . ASP A 1 95 ? 3.312 -5.791 -14.453 1.00 83.69 95 ASP A N 1
ATOM 772 C CA . ASP A 1 95 ? 2.976 -6.225 -15.832 1.00 83.69 95 ASP A CA 1
ATOM 773 C C . ASP A 1 95 ? 1.965 -7.387 -15.915 1.00 83.69 95 ASP A C 1
ATOM 775 O O . ASP A 1 95 ? 1.148 -7.480 -16.823 1.00 83.69 95 ASP A O 1
ATOM 779 N N . THR A 1 96 ? 1.974 -8.275 -14.922 1.00 81.94 96 THR A N 1
ATOM 780 C CA . THR A 1 96 ? 1.080 -9.446 -14.857 1.00 81.94 96 THR A CA 1
ATOM 781 C C . THR A 1 96 ? 0.085 -9.386 -13.696 1.00 81.94 96 THR A C 1
ATOM 783 O O . THR A 1 96 ? -0.526 -10.399 -13.339 1.00 81.94 96 THR A O 1
ATOM 786 N N . TYR A 1 97 ? -0.036 -8.234 -13.041 1.00 85.50 97 TYR A N 1
ATOM 787 C CA . TYR A 1 97 ? -1.005 -7.998 -11.982 1.00 85.50 97 TYR A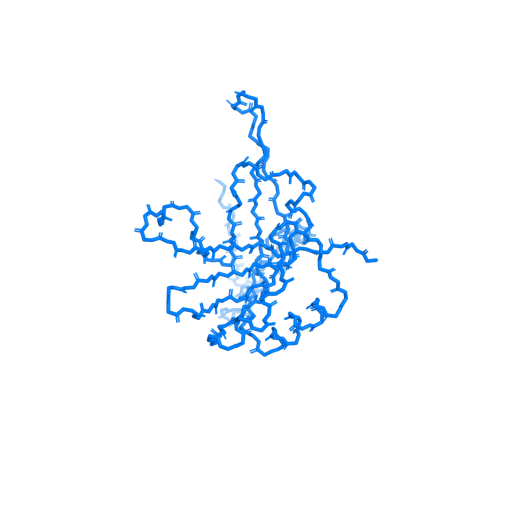 CA 1
ATOM 788 C C . TYR A 1 97 ? -2.312 -7.464 -12.571 1.00 85.50 97 TYR A C 1
ATOM 790 O O . TYR A 1 97 ? -2.314 -6.582 -13.421 1.00 85.50 97 TYR A O 1
ATOM 798 N N . VAL A 1 98 ? -3.436 -8.003 -12.100 1.00 84.69 98 VAL A N 1
ATOM 799 C CA . VAL A 1 98 ? -4.768 -7.506 -12.449 1.00 84.69 98 VAL A CA 1
ATOM 800 C C . VAL A 1 98 ? -5.309 -6.753 -11.240 1.00 84.69 98 VAL A C 1
ATOM 802 O O . VAL A 1 98 ? -5.401 -7.321 -10.148 1.00 84.69 98 VAL A O 1
ATOM 805 N N . ALA A 1 99 ? -5.671 -5.483 -11.421 1.00 83.00 99 ALA A N 1
ATOM 806 C CA . ALA A 1 99 ? -6.214 -4.654 -10.350 1.00 83.00 99 ALA A CA 1
ATOM 807 C C . ALA A 1 99 ? -7.407 -5.338 -9.656 1.00 83.00 99 ALA A C 1
ATOM 809 O O . ALA A 1 99 ? -8.306 -5.877 -10.301 1.00 83.00 99 ALA A O 1
ATOM 810 N N . GLY A 1 100 ? -7.396 -5.334 -8.321 1.00 79.50 100 GLY A N 1
ATOM 811 C CA . GLY A 1 100 ? -8.429 -5.971 -7.498 1.00 79.50 100 GLY A CA 1
ATOM 812 C C . GLY A 1 100 ? -8.246 -7.475 -7.262 1.00 79.50 100 GLY A C 1
ATOM 813 O O . GLY A 1 100 ? -9.068 -8.068 -6.565 1.00 79.50 100 GLY A O 1
ATOM 814 N N . THR A 1 101 ? -7.179 -8.096 -7.774 1.00 87.19 101 THR A N 1
ATOM 815 C CA . THR A 1 101 ? -6.858 -9.506 -7.490 1.00 87.19 101 THR A CA 1
ATOM 816 C C . THR A 1 101 ? -5.860 -9.656 -6.347 1.00 87.19 101 THR A C 1
ATOM 818 O O . THR A 1 101 ? -5.080 -8.751 -6.056 1.00 87.19 101 THR A O 1
ATOM 821 N N . ASP A 1 102 ? -5.905 -10.807 -5.676 1.00 89.94 102 ASP A N 1
ATOM 822 C CA . ASP A 1 102 ? -4.960 -11.141 -4.614 1.00 89.94 102 ASP A CA 1
ATOM 823 C C . ASP A 1 102 ? -3.564 -11.443 -5.192 1.00 89.94 102 ASP A C 1
ATOM 825 O O . ASP A 1 102 ? -3.412 -12.058 -6.248 1.00 89.94 102 ASP A O 1
ATOM 829 N N . LEU A 1 103 ? -2.531 -11.011 -4.476 1.00 88.94 103 LEU A N 1
ATOM 830 C CA . LEU A 1 103 ? -1.136 -11.323 -4.727 1.00 88.94 103 LEU A CA 1
ATOM 831 C C . LEU A 1 103 ? -0.849 -12.771 -4.341 1.00 88.94 103 LEU A C 1
ATOM 833 O O . LEU A 1 103 ? -1.199 -13.218 -3.249 1.00 88.94 103 LEU A O 1
ATOM 837 N N . ASP A 1 104 ? -0.128 -13.469 -5.212 1.00 90.06 104 ASP A N 1
ATOM 838 C CA . ASP A 1 104 ? 0.539 -14.707 -4.834 1.00 90.06 104 ASP A CA 1
ATOM 839 C C . ASP A 1 104 ? 1.796 -14.432 -3.984 1.00 90.06 104 ASP A C 1
ATOM 841 O O . ASP A 1 104 ? 2.366 -13.333 -3.990 1.00 90.06 104 ASP A O 1
ATOM 845 N N . ASP A 1 105 ? 2.261 -15.461 -3.273 1.00 89.38 105 ASP A N 1
ATOM 846 C CA . ASP A 1 105 ? 3.428 -15.380 -2.386 1.00 89.38 105 ASP A CA 1
ATOM 847 C C . ASP A 1 105 ? 4.706 -14.925 -3.111 1.00 89.38 105 ASP A C 1
ATOM 849 O O . ASP A 1 105 ? 5.575 -14.275 -2.521 1.00 89.38 105 ASP A O 1
ATOM 853 N N . THR A 1 106 ? 4.859 -15.282 -4.389 1.00 90.06 106 THR A N 1
ATOM 854 C CA . THR A 1 106 ? 6.048 -14.933 -5.176 1.00 90.06 106 THR A CA 1
ATOM 855 C C . THR A 1 106 ? 6.054 -13.444 -5.477 1.00 90.06 106 THR A C 1
ATOM 857 O O . THR A 1 106 ? 7.084 -12.782 -5.330 1.00 90.06 106 THR A O 1
ATOM 860 N N . ARG A 1 107 ? 4.905 -12.897 -5.866 1.00 89.75 107 ARG A N 1
ATOM 861 C CA . ARG A 1 107 ? 4.740 -11.478 -6.148 1.00 89.75 107 ARG A CA 1
ATOM 862 C C . ARG A 1 107 ? 4.832 -10.661 -4.869 1.00 89.75 107 ARG A C 1
ATOM 864 O O . ARG A 1 107 ? 5.577 -9.687 -4.856 1.00 89.75 107 ARG A O 1
ATOM 871 N N . GLN A 1 108 ? 4.214 -11.102 -3.775 1.00 91.62 108 GLN A N 1
ATOM 872 C CA . GLN A 1 108 ? 4.372 -10.446 -2.477 1.00 91.62 108 GLN A CA 1
ATOM 873 C C . GLN A 1 108 ? 5.854 -10.334 -2.076 1.00 91.62 108 GLN A C 1
ATOM 875 O O . GLN A 1 108 ? 6.319 -9.257 -1.710 1.00 91.62 108 GLN A O 1
ATOM 880 N N . LYS A 1 109 ? 6.638 -11.410 -2.229 1.00 91.56 109 LYS A N 1
ATOM 881 C CA . LYS A 1 109 ? 8.088 -11.378 -1.964 1.00 91.56 109 LYS A CA 1
ATOM 882 C C . LYS A 1 109 ? 8.837 -10.368 -2.833 1.00 91.56 109 LYS A C 1
ATOM 884 O O . LYS A 1 109 ? 9.766 -9.734 -2.343 1.00 91.56 109 LYS A O 1
ATOM 889 N N . ARG A 1 110 ? 8.454 -10.197 -4.102 1.00 92.00 110 ARG A N 1
ATOM 890 C CA . ARG A 1 110 ? 9.069 -9.190 -4.987 1.00 92.00 110 ARG A CA 1
ATOM 891 C C . ARG A 1 110 ? 8.785 -7.767 -4.513 1.00 92.00 110 ARG A C 1
ATOM 893 O O . ARG A 1 110 ? 9.691 -6.941 -4.549 1.00 92.00 110 ARG A O 1
ATOM 900 N N . PHE A 1 111 ? 7.568 -7.499 -4.044 1.00 92.25 111 PHE A N 1
ATOM 901 C CA . PHE A 1 111 ? 7.197 -6.204 -3.469 1.00 92.25 111 PHE A CA 1
ATOM 902 C C . PHE A 1 111 ? 8.000 -5.915 -2.195 1.00 92.25 111 PHE A C 1
ATOM 904 O O . PHE A 1 111 ? 8.590 -4.845 -2.069 1.00 92.25 111 PHE A O 1
ATOM 911 N N . GLU A 1 112 ? 8.106 -6.889 -1.288 1.00 93.50 112 GLU A N 1
ATOM 912 C CA . GLU A 1 112 ? 8.928 -6.756 -0.076 1.00 93.50 112 GLU A CA 1
ATOM 913 C C . GLU A 1 112 ? 10.410 -6.520 -0.404 1.00 93.50 112 GLU A C 1
ATOM 915 O O . GLU A 1 112 ? 11.028 -5.622 0.162 1.00 93.50 112 GLU A O 1
ATOM 920 N N . LEU A 1 113 ? 10.972 -7.264 -1.364 1.00 92.69 113 LEU A N 1
ATOM 921 C CA . LEU A 1 113 ? 12.360 -7.089 -1.803 1.00 92.69 113 LEU A CA 1
ATOM 922 C C . LEU A 1 113 ? 12.590 -5.708 -2.429 1.00 92.69 113 LEU A C 1
ATOM 924 O O . LEU A 1 113 ? 13.616 -5.067 -2.192 1.00 92.69 113 LEU A O 1
ATOM 928 N N . ALA A 1 114 ? 11.628 -5.220 -3.216 1.00 91.88 114 ALA A N 1
ATOM 929 C CA . ALA A 1 114 ? 11.684 -3.864 -3.732 1.00 91.88 114 ALA A CA 1
ATOM 930 C C . ALA A 1 114 ? 11.725 -2.857 -2.572 1.00 91.88 114 ALA A C 1
ATOM 932 O O . ALA A 1 114 ? 12.506 -1.918 -2.621 1.00 91.88 114 ALA A O 1
ATOM 933 N N . LEU A 1 115 ? 10.991 -3.073 -1.486 1.00 92.19 115 LEU A N 1
ATOM 934 C CA . LEU A 1 115 ? 10.914 -2.144 -0.357 1.00 92.19 115 LEU A CA 1
ATOM 935 C C . LEU A 1 115 ? 12.046 -2.260 0.677 1.00 92.19 115 LEU A C 1
ATOM 937 O O . LEU A 1 115 ? 12.156 -1.374 1.523 1.00 92.19 115 LEU A O 1
ATOM 941 N N . GLU A 1 116 ? 12.901 -3.286 0.617 1.00 87.88 116 GLU A N 1
ATOM 942 C CA . GLU A 1 116 ? 13.932 -3.571 1.635 1.00 87.88 116 GLU A CA 1
ATOM 943 C C . GLU A 1 116 ? 14.862 -2.375 1.915 1.00 87.88 116 GLU A C 1
ATOM 945 O O . GLU A 1 116 ? 15.215 -2.106 3.061 1.00 87.88 116 GLU A O 1
ATOM 950 N N . ASN A 1 117 ? 15.183 -1.604 0.872 1.00 81.00 117 ASN A N 1
ATOM 951 C CA . ASN A 1 117 ? 16.010 -0.393 0.946 1.00 81.00 117 ASN A CA 1
ATOM 952 C C . ASN A 1 117 ? 15.201 0.894 0.694 1.00 81.00 117 ASN A C 1
ATOM 954 O O . ASN A 1 117 ? 15.734 1.896 0.215 1.00 81.00 117 ASN A O 1
ATOM 958 N N . GLY A 1 118 ? 13.893 0.844 0.945 1.00 84.00 118 GLY A N 1
ATOM 959 C CA . GLY A 1 118 ? 12.986 1.977 0.806 1.00 84.00 118 GLY A CA 1
ATOM 960 C C . GLY A 1 118 ? 13.145 3.020 1.915 1.00 84.00 118 GLY A C 1
ATOM 961 O O . GLY A 1 118 ? 13.719 2.771 2.977 1.00 84.00 118 GLY A O 1
ATOM 962 N N . ARG A 1 119 ? 12.589 4.209 1.679 1.00 85.81 119 ARG A N 1
ATOM 963 C CA . ARG A 1 119 ? 12.404 5.235 2.708 1.00 85.81 119 ARG A CA 1
ATOM 964 C C . ARG A 1 119 ? 11.360 4.737 3.701 1.00 85.81 119 ARG A C 1
ATOM 966 O O . ARG A 1 119 ? 10.323 4.222 3.297 1.00 85.81 119 ARG A O 1
ATOM 973 N N . LYS A 1 120 ? 11.620 4.888 4.995 1.00 86.56 120 LYS A N 1
ATOM 974 C CA . LYS A 1 120 ? 10.641 4.564 6.038 1.00 86.56 120 LYS A CA 1
ATOM 975 C C . LYS A 1 120 ? 9.800 5.786 6.362 1.00 86.56 120 LYS A C 1
ATOM 977 O O . LYS A 1 120 ? 10.293 6.912 6.256 1.00 86.56 120 LYS A O 1
ATOM 982 N N . ALA A 1 121 ? 8.564 5.544 6.782 1.00 81.75 121 ALA A N 1
ATOM 983 C CA . ALA A 1 121 ? 7.763 6.584 7.398 1.00 81.75 121 ALA A CA 1
ATOM 984 C C . ALA A 1 121 ? 8.534 7.184 8.588 1.00 81.75 121 ALA A C 1
ATOM 986 O O . ALA A 1 121 ? 9.22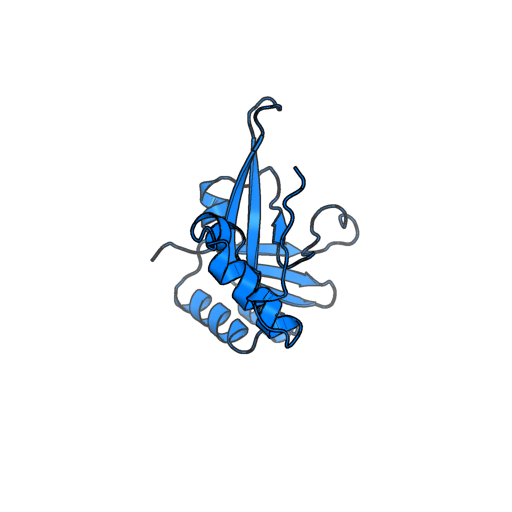7 6.443 9.291 1.00 81.75 121 ALA A O 1
ATOM 987 N N . PRO A 1 122 ? 8.462 8.509 8.805 1.00 75.06 122 PRO A N 1
ATOM 988 C CA . PRO A 1 122 ? 9.042 9.122 9.987 1.00 75.06 122 PRO A CA 1
ATOM 989 C C . PRO A 1 122 ? 8.421 8.488 11.230 1.00 75.06 122 PRO A C 1
ATOM 991 O O . PRO A 1 122 ? 7.225 8.187 11.234 1.00 75.06 122 PRO A O 1
ATOM 994 N N . ASP A 1 123 ? 9.224 8.313 12.279 1.00 66.31 123 ASP A N 1
ATOM 995 C CA . ASP A 1 123 ? 8.735 7.810 13.558 1.00 66.31 123 ASP A CA 1
ATOM 996 C C . ASP A 1 123 ? 7.633 8.746 14.061 1.00 66.31 123 ASP A C 1
ATOM 998 O O . ASP A 1 123 ? 7.874 9.890 14.456 1.00 66.31 123 ASP A O 1
ATOM 1002 N N . ARG A 1 124 ? 6.387 8.277 13.991 1.00 60.84 124 ARG A N 1
ATOM 1003 C CA . ARG A 1 124 ? 5.246 9.025 14.500 1.00 60.84 124 ARG A CA 1
ATOM 1004 C C . ARG A 1 124 ? 5.147 8.792 15.990 1.00 60.84 124 ARG A C 1
ATOM 1006 O O . ARG A 1 124 ? 5.119 7.658 16.464 1.00 60.84 124 ARG A O 1
ATOM 1013 N N . PHE A 1 125 ? 5.073 9.890 16.726 1.00 50.94 125 PHE A N 1
ATOM 1014 C CA . PHE A 1 125 ? 4.786 9.864 18.146 1.00 50.94 125 PHE A CA 1
ATOM 1015 C C . PHE A 1 125 ? 3.408 9.222 18.356 1.00 50.94 125 PHE A C 1
ATOM 1017 O O . PHE A 1 125 ? 2.388 9.764 17.932 1.00 50.94 125 PHE A O 1
ATOM 1024 N N . ASN A 1 126 ? 3.375 8.030 18.952 1.00 48.41 126 ASN A N 1
ATOM 1025 C CA . ASN A 1 126 ? 2.135 7.307 19.209 1.00 48.41 126 ASN A CA 1
ATOM 1026 C C . ASN A 1 126 ? 1.375 7.978 20.367 1.00 48.41 126 ASN A C 1
ATOM 1028 O O . ASN A 1 126 ? 1.535 7.613 21.533 1.00 48.41 126 ASN A O 1
ATOM 1032 N N . GLU A 1 127 ? 0.536 8.963 20.049 1.00 46.06 127 GLU A N 1
ATOM 1033 C CA . GLU A 1 127 ? -0.309 9.651 21.034 1.00 46.06 127 GLU A CA 1
ATOM 1034 C C . GLU A 1 127 ? -1.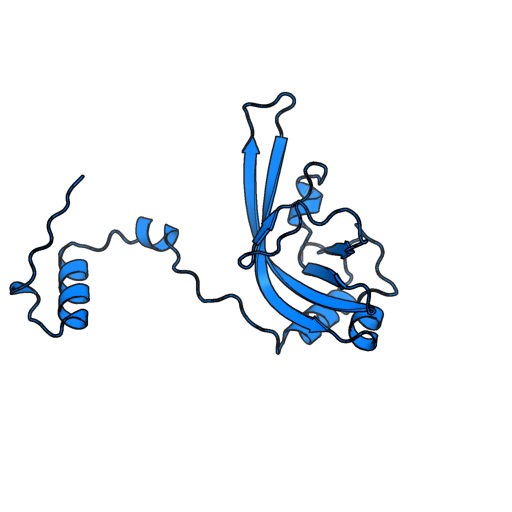282 8.696 21.753 1.00 46.06 127 GLU A C 1
ATOM 1036 O O . GLU A 1 127 ? -1.624 8.918 22.918 1.00 46.06 127 GLU A O 1
ATOM 1041 N N . ALA A 1 128 ? -1.691 7.594 21.112 1.00 45.62 128 ALA A N 1
ATOM 1042 C CA . ALA A 1 128 ? -2.531 6.574 21.745 1.00 45.62 128 ALA A CA 1
ATOM 1043 C C . ALA A 1 128 ? -1.766 5.793 22.831 1.00 45.62 128 ALA A C 1
ATOM 1045 O O . ALA A 1 128 ? -2.332 5.468 23.876 1.00 45.62 128 ALA A O 1
ATOM 1046 N N . GLY A 1 129 ? -0.461 5.577 22.640 1.00 41.06 129 GLY A N 1
ATOM 1047 C CA . GLY A 1 129 ? 0.442 5.062 23.671 1.00 41.06 129 GLY A CA 1
ATOM 1048 C C . GLY A 1 129 ? 0.567 6.006 24.871 1.00 41.06 129 GLY A C 1
ATOM 1049 O O . GLY A 1 129 ? 0.637 5.541 26.006 1.00 41.06 129 GLY A O 1
ATOM 1050 N N . LEU A 1 130 ? 0.491 7.323 24.649 1.00 43.50 130 LEU A N 1
ATOM 1051 C CA . LEU A 1 130 ? 0.506 8.319 25.725 1.00 43.50 130 LEU A CA 1
ATOM 1052 C C . LEU A 1 130 ? -0.777 8.319 26.566 1.00 43.50 130 LEU A C 1
ATOM 1054 O O . LEU A 1 130 ? -0.717 8.532 27.771 1.00 43.50 130 LEU A O 1
ATOM 1058 N N . LYS A 1 131 ? -1.944 8.042 25.969 1.00 44.84 131 LYS A N 1
ATOM 1059 C CA . LYS A 1 131 ? -3.189 7.888 26.748 1.00 44.84 131 LYS A CA 1
ATOM 1060 C C . LYS A 1 131 ? -3.161 6.655 27.657 1.00 44.84 131 LYS A C 1
ATOM 1062 O O . LYS A 1 131 ? -3.751 6.692 28.732 1.00 44.84 131 LYS A O 1
ATOM 1067 N N . ASN A 1 132 ? -2.440 5.604 27.260 1.00 44.09 132 ASN A N 1
ATOM 1068 C CA . ASN A 1 132 ? -2.237 4.395 28.071 1.00 44.09 132 ASN A CA 1
ATOM 1069 C C . ASN A 1 132 ? -1.051 4.506 29.046 1.00 44.09 132 ASN A C 1
ATOM 1071 O O . ASN A 1 132 ? -0.925 3.707 29.975 1.00 44.09 132 ASN A O 1
ATOM 1075 N N . HIS A 1 133 ? -0.192 5.504 28.862 1.00 45.53 133 HIS A N 1
ATOM 1076 C CA . HIS A 1 133 ? 0.853 5.889 29.799 1.00 45.53 133 HIS A CA 1
ATOM 1077 C C . HIS A 1 133 ? 0.572 7.303 30.275 1.00 45.53 133 HIS A C 1
ATOM 1079 O O . HIS A 1 133 ? 1.251 8.250 29.885 1.00 45.53 133 HIS A O 1
ATOM 1085 N N . SER A 1 134 ? -0.446 7.435 31.131 1.00 48.75 134 SER A N 1
ATOM 1086 C CA . SER A 1 134 ? -0.614 8.616 31.970 1.00 48.75 134 SER A CA 1
ATOM 1087 C C . SER A 1 134 ? 0.700 8.847 32.715 1.00 48.75 134 SER A C 1
ATOM 1089 O O . SER A 1 134 ? 0.961 8.218 33.741 1.00 48.75 134 SER A O 1
ATOM 1091 N N . MET A 1 135 ? 1.555 9.691 32.145 1.00 57.41 135 MET A N 1
ATOM 1092 C CA . MET A 1 135 ? 2.836 10.038 32.723 1.00 57.41 135 MET A CA 1
ATOM 1093 C C . MET A 1 135 ? 2.530 10.683 34.067 1.00 57.41 135 MET A C 1
ATOM 1095 O O . MET A 1 135 ? 1.784 11.664 34.152 1.00 57.41 135 MET A O 1
ATOM 1099 N N . SER A 1 136 ? 3.050 10.095 35.136 1.00 63.41 136 SER A N 1
ATOM 1100 C CA . SER A 1 136 ? 2.885 10.668 36.459 1.00 63.41 136 SER A CA 1
ATOM 1101 C C . SER A 1 136 ? 3.484 12.075 36.461 1.00 63.41 136 SER A C 1
ATOM 1103 O O . SER A 1 136 ? 4.458 12.373 35.767 1.00 63.41 136 SER A O 1
ATOM 1105 N N . PHE A 1 137 ? 2.937 12.964 37.287 1.00 64.62 137 PHE A N 1
ATOM 1106 C CA . PHE A 1 137 ? 3.450 14.331 37.424 1.00 64.62 137 PHE A CA 1
ATOM 1107 C C . PHE A 1 137 ? 4.961 14.371 37.735 1.00 64.62 137 PHE A C 1
ATOM 1109 O O . PHE A 1 137 ? 5.668 15.304 37.356 1.00 64.62 137 PHE A O 1
ATOM 1116 N N . LYS A 1 138 ? 5.468 13.323 38.396 1.00 68.62 138 LYS A N 1
ATOM 1117 C CA . LYS A 1 138 ? 6.887 13.130 38.696 1.00 68.62 138 LYS A CA 1
ATOM 1118 C C . LYS A 1 138 ? 7.717 12.838 37.442 1.00 68.62 138 LYS A C 1
ATOM 1120 O O . LYS A 1 138 ? 8.785 13.421 37.286 1.00 68.62 138 LYS A O 1
ATOM 1125 N N . GLU A 1 139 ? 7.229 11.980 36.552 1.00 70.38 139 GLU A N 1
ATOM 1126 C CA . GLU A 1 139 ? 7.890 11.665 35.279 1.00 70.38 139 GLU A CA 1
ATOM 1127 C C . GLU A 1 139 ? 7.872 12.867 34.331 1.00 70.38 139 GLU A C 1
ATOM 1129 O O . GLU A 1 139 ? 8.897 13.178 33.729 1.00 70.38 139 GLU A O 1
ATOM 1134 N N . ALA A 1 140 ? 6.768 13.619 34.292 1.00 69.81 140 ALA A N 1
ATOM 1135 C CA . ALA A 1 140 ? 6.686 14.857 33.521 1.00 69.81 140 ALA A CA 1
ATOM 1136 C C . ALA A 1 140 ? 7.706 15.899 34.015 1.00 69.81 140 ALA A C 1
ATOM 1138 O O . ALA A 1 140 ? 8.431 16.492 33.217 1.00 69.81 140 ALA A O 1
ATOM 1139 N N . LYS A 1 141 ? 7.839 16.079 35.339 1.00 79.31 141 LYS A N 1
ATOM 1140 C CA . LYS A 1 141 ? 8.875 16.953 35.914 1.00 79.31 141 LYS A CA 1
ATOM 1141 C C . LYS A 1 141 ? 10.287 16.482 35.587 1.00 79.31 141 LYS A C 1
ATOM 1143 O O . LYS A 1 141 ? 11.126 17.314 35.268 1.00 79.31 141 LYS A O 1
ATOM 1148 N N . ALA A 1 142 ? 10.554 15.179 35.656 1.00 77.75 142 ALA A N 1
ATOM 1149 C CA . ALA A 1 142 ? 11.869 14.623 35.347 1.00 77.75 142 ALA A CA 1
ATOM 1150 C C . ALA A 1 142 ? 12.238 14.789 33.861 1.00 77.75 142 ALA A C 1
ATOM 1152 O O . ALA A 1 142 ? 13.374 15.132 33.544 1.00 77.75 142 ALA A O 1
ATOM 1153 N N . ALA A 1 143 ? 11.278 14.611 32.951 1.00 74.38 143 ALA A N 1
ATOM 1154 C CA . ALA A 1 143 ? 11.489 14.835 31.523 1.00 74.38 143 ALA A CA 1
ATOM 1155 C C . ALA A 1 143 ? 11.820 16.307 31.222 1.00 74.38 143 ALA A C 1
ATOM 1157 O O . ALA A 1 143 ? 12.796 16.595 30.530 1.00 74.38 143 ALA A O 1
ATOM 1158 N N . VAL A 1 144 ? 11.065 17.244 31.805 1.00 74.75 144 VAL A N 1
ATOM 1159 C CA . VAL A 1 144 ? 11.313 18.689 31.655 1.00 74.75 144 VAL A CA 1
ATOM 1160 C C . VAL A 1 144 ? 12.647 19.095 32.304 1.00 74.75 144 VAL A C 1
ATOM 1162 O O . VAL A 1 144 ? 13.371 19.917 31.748 1.00 74.75 144 VAL A O 1
ATOM 1165 N N . ALA A 1 145 ? 13.013 18.483 33.436 1.00 80.69 145 ALA A N 1
ATOM 1166 C CA . ALA A 1 145 ? 14.281 18.707 34.142 1.00 80.69 145 ALA A CA 1
ATOM 1167 C C . ALA A 1 145 ? 15.474 18.380 33.254 1.00 80.69 145 ALA A C 1
ATOM 1169 O O . ALA A 1 145 ? 16.363 19.209 33.068 1.00 80.69 145 ALA A O 1
ATOM 1170 N N . ASN A 1 146 ? 15.433 17.198 32.642 1.00 76.69 146 ASN A N 1
ATOM 1171 C CA . ASN A 1 146 ? 16.463 16.744 31.722 1.00 76.69 146 ASN A CA 1
ATOM 1172 C C . ASN A 1 146 ? 16.535 17.622 30.470 1.00 76.69 146 ASN A C 1
ATOM 1174 O O . ASN A 1 146 ? 17.631 17.958 30.035 1.00 76.69 146 ASN A O 1
ATOM 1178 N N . PHE A 1 147 ? 15.390 18.032 29.916 1.00 73.19 147 PHE A N 1
ATOM 1179 C CA . PHE A 1 147 ? 15.361 18.873 28.719 1.00 73.19 147 PHE A CA 1
ATOM 1180 C C . PHE A 1 147 ? 16.018 20.242 28.951 1.00 73.19 147 PHE A C 1
ATOM 1182 O O . PHE A 1 147 ? 16.805 20.700 28.127 1.00 73.19 147 PHE A O 1
ATOM 1189 N N . TYR A 1 148 ? 15.740 20.878 30.091 1.00 78.62 148 TYR A N 1
ATOM 1190 C CA . TYR A 1 148 ? 16.284 22.199 30.423 1.00 78.62 148 TYR A CA 1
ATOM 1191 C C . TYR A 1 148 ? 17.575 22.153 31.254 1.00 78.62 148 TYR A C 1
ATOM 1193 O O . TYR A 1 148 ? 18.092 23.207 31.616 1.00 78.62 148 TYR A O 1
ATOM 1201 N N . SER A 1 149 ? 18.117 20.962 31.542 1.00 84.38 149 SER A N 1
ATOM 1202 C CA . SER A 1 149 ? 19.281 20.762 32.426 1.00 84.38 149 SER A CA 1
ATOM 1203 C C . SER A 1 149 ? 19.139 21.448 33.794 1.00 84.38 149 SER A C 1
ATOM 1205 O O . SER A 1 149 ? 20.083 22.044 34.310 1.00 84.38 149 SER A O 1
ATOM 1207 N N . VAL A 1 150 ? 17.945 21.377 34.383 1.00 82.38 150 VAL A N 1
ATOM 1208 C CA . VAL A 1 150 ? 17.623 21.943 35.705 1.00 82.38 150 VAL A CA 1
ATOM 1209 C C . VAL A 1 150 ? 17.171 20.847 36.659 1.00 82.38 150 VAL A C 1
ATOM 1211 O O . VAL A 1 150 ? 16.769 19.769 36.230 1.00 82.38 150 VAL A O 1
ATOM 1214 N N . ASN A 1 151 ? 17.188 21.108 37.966 1.00 79.19 151 ASN A N 1
ATOM 1215 C CA . ASN A 1 151 ? 16.681 20.136 38.933 1.00 79.19 151 ASN A CA 1
ATOM 1216 C C . ASN A 1 151 ? 15.151 20.034 38.841 1.00 79.19 151 ASN A C 1
ATOM 1218 O O . ASN A 1 151 ? 14.453 21.042 38.723 1.00 79.19 151 ASN A O 1
ATOM 1222 N N . ALA A 1 152 ? 14.603 18.823 38.979 1.00 74.44 152 ALA A N 1
ATOM 1223 C CA . ALA A 1 152 ? 13.155 18.580 38.900 1.00 74.44 152 ALA A CA 1
ATOM 1224 C C . ALA A 1 152 ? 12.331 19.372 39.939 1.00 74.44 152 ALA A C 1
ATOM 1226 O O . ALA A 1 152 ? 11.160 19.683 39.716 1.00 74.44 152 ALA A O 1
ATOM 1227 N N . GLU A 1 153 ? 12.947 19.736 41.062 1.00 79.75 153 GLU A N 1
ATOM 1228 C CA . GLU A 1 153 ? 12.362 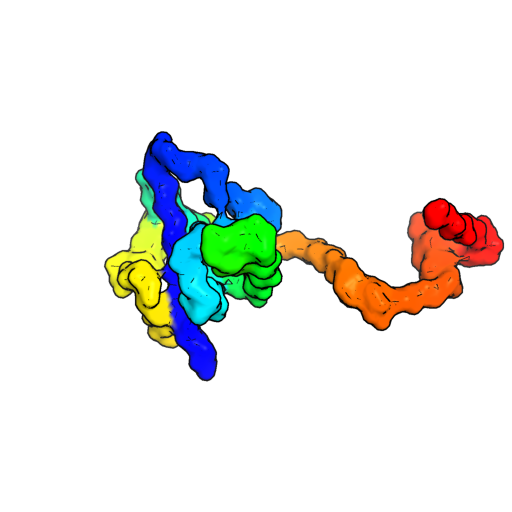20.571 42.120 1.00 79.75 153 GLU A CA 1
ATOM 1229 C C . GLU A 1 153 ? 12.146 22.027 41.680 1.00 79.75 153 GLU A C 1
ATOM 1231 O O . GLU A 1 153 ? 11.247 22.693 42.190 1.00 79.75 153 GLU A O 1
ATOM 1236 N N . GLN A 1 154 ? 12.916 22.504 40.695 1.00 77.38 154 GLN A N 1
ATOM 1237 C CA . GLN A 1 154 ? 12.837 23.866 40.153 1.00 77.38 154 GLN A CA 1
ATOM 1238 C C . GLN A 1 154 ? 11.727 24.019 39.100 1.00 77.38 154 GLN A C 1
ATOM 1240 O O . GLN A 1 154 ? 11.430 25.133 38.673 1.00 77.38 154 GLN A O 1
ATOM 1245 N N . ILE A 1 155 ? 11.089 22.919 38.689 1.00 76.88 155 ILE A N 1
ATOM 1246 C CA . ILE A 1 155 ? 10.051 22.923 37.657 1.00 76.88 155 ILE A CA 1
ATOM 1247 C C . ILE A 1 155 ? 8.667 23.020 38.288 1.00 76.88 155 ILE A C 1
ATOM 1249 O O . ILE A 1 155 ? 8.269 22.189 39.113 1.00 76.88 155 ILE A O 1
ATOM 1253 N N . GLN A 1 156 ? 7.895 24.008 37.841 1.00 77.81 156 GLN A N 1
ATOM 1254 C CA . GLN A 1 156 ? 6.473 24.151 38.139 1.00 77.81 156 GLN A CA 1
ATOM 1255 C C . GLN A 1 156 ? 5.668 23.881 36.868 1.00 77.81 156 GLN A C 1
ATOM 1257 O O . GLN A 1 156 ? 5.740 24.637 35.905 1.00 77.81 156 GLN A O 1
ATOM 1262 N N . ILE A 1 157 ? 4.902 22.791 36.868 1.00 72.19 157 ILE A N 1
ATOM 1263 C CA . ILE A 1 157 ? 3.974 22.463 35.783 1.00 72.19 157 ILE A CA 1
ATOM 1264 C C . ILE A 1 157 ? 2.602 23.003 36.186 1.00 72.19 157 ILE A C 1
ATOM 1266 O O . ILE A 1 157 ? 2.065 22.603 37.220 1.00 72.19 157 ILE A O 1
ATOM 1270 N N . ARG A 1 158 ? 2.039 23.906 35.379 1.00 72.69 158 ARG A N 1
ATOM 1271 C CA . ARG A 1 158 ? 0.675 24.420 35.545 1.00 72.69 158 ARG A CA 1
ATOM 1272 C C . ARG A 1 158 ? -0.196 23.857 34.428 1.00 72.69 158 ARG A C 1
ATOM 1274 O O . ARG A 1 158 ? 0.100 24.079 33.260 1.00 72.69 158 ARG A O 1
ATOM 1281 N N . ILE A 1 159 ? -1.254 23.136 34.790 1.00 65.50 159 ILE A N 1
ATOM 1282 C CA . ILE A 1 159 ? -2.250 22.644 33.834 1.00 65.50 159 ILE A CA 1
ATOM 1283 C C . ILE A 1 159 ? -3.329 23.720 33.720 1.00 65.50 159 ILE A C 1
ATOM 1285 O O . ILE A 1 159 ? -4.005 24.018 34.704 1.00 65.50 159 ILE A O 1
ATOM 1289 N N . THR A 1 160 ? -3.460 24.334 32.549 1.00 57.06 160 THR A N 1
ATOM 1290 C CA . THR A 1 160 ? -4.587 25.214 32.215 1.00 57.06 160 THR A CA 1
ATOM 1291 C C . THR A 1 160 ? -5.521 24.443 31.295 1.00 57.06 160 THR A C 1
ATOM 1293 O O . THR A 1 160 ? -5.108 24.074 30.196 1.00 57.06 160 THR A O 1
ATOM 1296 N N . GLY A 1 161 ? -6.722 24.149 31.792 1.00 37.22 161 GLY A N 1
ATOM 1297 C CA . GLY A 1 161 ? -7.840 23.628 31.005 1.00 37.22 161 GLY A CA 1
ATOM 1298 C C . GLY A 1 161 ? -8.692 24.758 30.459 1.00 37.22 161 GLY A C 1
ATOM 1299 O O . GLY A 1 161 ? -8.761 25.803 31.148 1.00 37.22 161 GLY A O 1
#

Foldseek 3Di:
DQFAFEAEAEDDPPDPDQAPCPQQKGKDDQPDDPVLLVRHQKYWYADPQQKIKIFGFDDKDWDWDPPDPPITIIIMTGTFWMDIGDNVLSCVLPVPPDHSDTDDPVSVVSSCVRGVPTHGRPPDDPVVVCVVCVPPPQNVLVVVCVVVVHDSVPDDDDDDD